Protein AF-A0A0F8VXN1-F1 (afdb_monomer_lite)

Foldseek 3Di:
DDDDDDPPPVCVVVVVVVCVVVVVDDPPDWDACVQQWDDDDPDIGGDPGRDGTDD

Secondary structure (DSSP, 8-state):
-------GGGGHHHHHHHHHHTTSS-TTPPEE-GGGEEEETTEEEE-SS--SEE-

Structure (mmCIF, N/CA/C/O backbone):
data_AF-A0A0F8VXN1-F1
#
_entry.id   AF-A0A0F8VXN1-F1
#
loop_
_atom_site.group_PDB
_atom_site.id
_atom_site.type_symbol
_atom_site.label_atom_id
_atom_site.label_alt_id
_atom_site.label_comp_id
_atom_site.label_asym_id
_atom_site.label_entity_id
_atom_site.label_seq_id
_atom_site.pdbx_PDB_ins_code
_atom_site.Cartn_x
_atom_site.Cartn_y
_atom_site.Cartn_z
_atom_site.occupancy
_atom_site.B_iso_or_equiv
_atom_site.auth_seq_id
_atom_site.auth_comp_id
_atom_site.auth_asym_id
_atom_site.auth_atom_id
_atom_site.pdbx_PDB_model_num
ATOM 1 N N . MET A 1 1 ? 14.493 26.096 -13.029 1.00 56.47 1 MET A N 1
ATOM 2 C CA . MET A 1 1 ? 14.112 24.861 -13.745 1.00 56.47 1 MET A CA 1
ATOM 3 C C . MET A 1 1 ? 13.690 23.873 -12.674 1.00 56.47 1 MET A C 1
ATOM 5 O O . MET A 1 1 ? 14.398 23.802 -11.677 1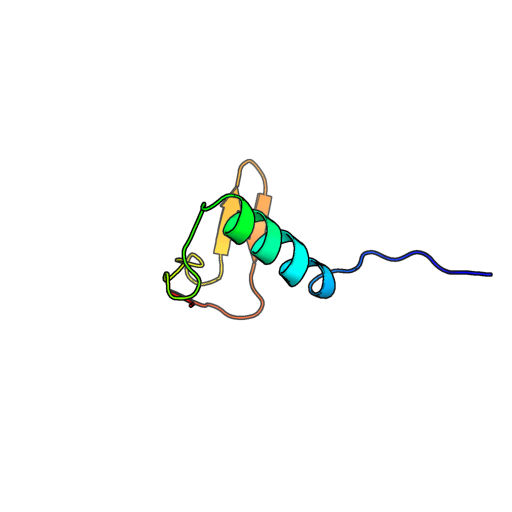.00 56.47 1 MET A O 1
ATOM 9 N N . THR A 1 2 ? 12.534 23.225 -12.807 1.00 77.88 2 THR A N 1
ATOM 10 C CA . THR A 1 2 ? 12.020 22.291 -11.792 1.00 77.88 2 THR A CA 1
ATOM 11 C C . THR A 1 2 ? 11.809 20.944 -12.459 1.00 77.88 2 THR A C 1
ATOM 13 O O . THR A 1 2 ? 11.022 20.859 -13.401 1.00 77.88 2 THR A O 1
ATOM 16 N N . ASP A 1 3 ? 12.529 19.924 -12.000 1.00 89.38 3 ASP A N 1
ATOM 17 C CA . ASP A 1 3 ? 12.409 18.570 -12.531 1.00 89.38 3 ASP A CA 1
ATOM 18 C C . ASP A 1 3 ? 11.182 17.873 -11.944 1.00 89.38 3 ASP A C 1
ATOM 20 O O . ASP A 1 3 ? 10.923 17.927 -10.739 1.00 89.38 3 ASP A O 1
ATOM 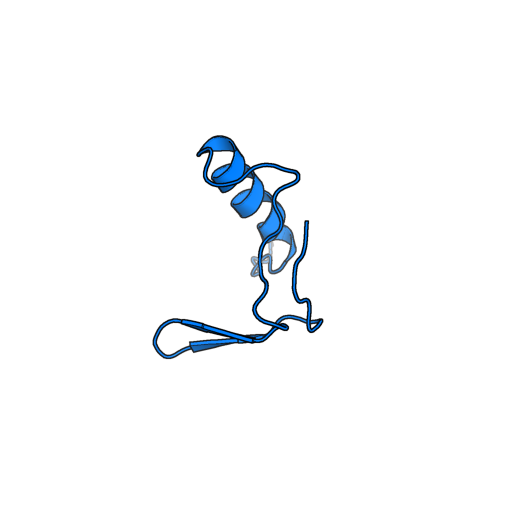24 N N . VAL A 1 4 ? 10.423 17.214 -12.815 1.00 94.31 4 VAL A N 1
ATOM 25 C CA . VAL A 1 4 ? 9.282 16.378 -12.439 1.00 94.31 4 VAL A CA 1
ATOM 26 C C . VAL A 1 4 ? 9.735 14.922 -12.460 1.00 94.31 4 VAL A C 1
ATOM 28 O O . VAL A 1 4 ? 10.379 14.489 -13.413 1.00 94.31 4 VAL A O 1
ATOM 31 N N . PHE A 1 5 ? 9.383 14.163 -11.425 1.00 94.94 5 PHE A N 1
ATOM 32 C CA . PHE A 1 5 ? 9.715 12.745 -11.290 1.00 94.94 5 PHE A CA 1
ATOM 33 C C . PHE A 1 5 ? 8.548 11.958 -10.691 1.00 94.94 5 PHE A C 1
ATOM 35 O O . PHE A 1 5 ? 7.649 12.518 -10.059 1.00 94.94 5 PHE A O 1
ATOM 42 N N . GLU A 1 6 ? 8.562 10.642 -10.891 1.00 96.00 6 GLU A N 1
ATOM 43 C CA . GLU A 1 6 ? 7.582 9.750 -10.280 1.00 96.00 6 GLU A CA 1
ATOM 44 C C . GLU A 1 6 ? 7.840 9.643 -8.764 1.00 96.00 6 GLU A C 1
ATOM 46 O O . GLU A 1 6 ? 8.957 9.328 -8.352 1.00 96.00 6 GLU A O 1
ATOM 51 N N . PRO A 1 7 ? 6.829 9.867 -7.904 1.00 96.06 7 PRO A N 1
ATOM 52 C CA . PRO A 1 7 ? 7.021 9.928 -6.450 1.00 96.06 7 PRO A CA 1
ATOM 53 C C . PRO A 1 7 ? 7.365 8.569 -5.814 1.00 96.06 7 PRO A C 1
ATOM 55 O O . PRO A 1 7 ? 7.840 8.510 -4.674 1.00 96.06 7 PRO A O 1
ATOM 58 N N . GLY A 1 8 ? 7.102 7.463 -6.516 1.00 95.31 8 GLY A N 1
ATOM 59 C CA . GLY A 1 8 ? 7.321 6.111 -6.008 1.00 95.31 8 GLY A CA 1
ATOM 60 C C . GLY A 1 8 ? 6.607 5.866 -4.674 1.00 95.31 8 GLY A C 1
ATOM 61 O O . GLY A 1 8 ? 5.460 6.270 -4.470 1.00 95.31 8 GLY A O 1
ATOM 62 N N . SER A 1 9 ? 7.300 5.223 -3.732 1.00 95.38 9 SER A N 1
ATOM 63 C CA . SER A 1 9 ? 6.743 4.864 -2.420 1.00 95.38 9 SER A CA 1
ATOM 64 C C . SER A 1 9 ? 6.278 6.055 -1.576 1.00 95.38 9 SER A C 1
ATOM 66 O O . SER A 1 9 ? 5.429 5.860 -0.709 1.00 95.38 9 SER A O 1
ATOM 68 N N . THR A 1 10 ? 6.753 7.279 -1.839 1.00 96.75 10 THR A N 1
ATOM 69 C CA . THR A 1 10 ? 6.282 8.476 -1.112 1.00 96.75 10 THR A CA 1
ATOM 70 C C . THR A 1 10 ? 4.788 8.744 -1.334 1.00 96.75 10 THR A C 1
ATOM 72 O O . THR A 1 10 ? 4.138 9.365 -0.496 1.00 96.75 10 THR A O 1
ATOM 75 N N . PHE A 1 11 ? 4.203 8.201 -2.409 1.00 97.50 11 PHE A N 1
ATOM 76 C CA . PHE A 1 11 ? 2.778 8.335 -2.706 1.00 97.50 11 PHE A CA 1
ATOM 77 C C . PHE A 1 11 ? 1.880 7.340 -1.947 1.00 97.50 11 PHE A C 1
ATOM 79 O O . PHE A 1 11 ? 0.672 7.561 -1.844 1.00 97.50 11 PHE A O 1
ATOM 86 N N . LYS A 1 12 ? 2.439 6.257 -1.378 1.00 95.88 12 LYS A N 1
ATOM 87 C CA . LYS A 1 12 ? 1.662 5.188 -0.713 1.00 95.88 12 LYS A CA 1
ATOM 88 C C . LYS A 1 12 ? 0.761 5.723 0.406 1.00 95.88 12 LYS A C 1
ATOM 90 O O . LYS A 1 12 ? -0.386 5.296 0.514 1.00 95.88 12 LYS A O 1
ATOM 95 N N . ALA A 1 13 ? 1.248 6.697 1.180 1.00 96.50 13 ALA A N 1
ATOM 96 C CA . ALA A 1 13 ? 0.495 7.306 2.276 1.00 96.50 13 ALA A CA 1
ATOM 97 C C . ALA A 1 13 ? -0.831 7.928 1.804 1.00 96.50 13 ALA A C 1
ATOM 99 O O . ALA A 1 13 ? -1.856 7.748 2.451 1.00 96.50 13 ALA A O 1
ATOM 100 N N . PHE A 1 14 ? -0.845 8.586 0.642 1.00 97.81 14 PHE A N 1
ATOM 101 C CA . PHE A 1 14 ? -2.051 9.225 0.110 1.00 97.81 14 PHE A CA 1
ATOM 102 C C . PHE A 1 14 ? -3.121 8.203 -0.289 1.00 97.81 14 PHE A C 1
ATOM 104 O O . PHE A 1 14 ? -4.303 8.410 -0.013 1.00 97.81 14 PHE A O 1
ATOM 111 N N . VAL A 1 15 ? -2.714 7.089 -0.907 1.00 96.81 15 VAL A N 1
ATOM 112 C CA . VAL A 1 15 ? -3.628 5.991 -1.264 1.00 96.81 15 VAL A CA 1
ATOM 113 C C . VAL A 1 15 ? -4.212 5.355 -0.002 1.00 96.81 15 VAL A C 1
ATOM 115 O O . VAL A 1 15 ? -5.428 5.185 0.080 1.00 96.81 15 VAL A O 1
ATOM 118 N N . ALA A 1 16 ? -3.371 5.082 1.001 1.00 95.56 16 ALA A N 1
ATOM 119 C CA . ALA A 1 16 ? -3.812 4.549 2.287 1.00 95.56 16 ALA A CA 1
ATOM 120 C C . ALA A 1 16 ? -4.810 5.493 2.979 1.00 95.56 16 ALA A C 1
ATOM 122 O O . ALA A 1 16 ? -5.896 5.059 3.360 1.00 95.56 16 ALA A O 1
ATOM 123 N N . SER A 1 17 ? -4.511 6.797 3.053 1.00 96.94 17 SER A N 1
ATOM 124 C CA . SER A 1 17 ? -5.439 7.791 3.607 1.00 96.94 17 SER A CA 1
ATOM 125 C C . SER A 1 17 ? -6.774 7.799 2.870 1.00 96.94 17 SER A C 1
ATOM 127 O O . SER A 1 17 ? -7.819 7.836 3.508 1.00 96.94 17 SER A O 1
ATOM 129 N N . LYS A 1 18 ? -6.780 7.724 1.533 1.00 98.06 18 LYS A N 1
ATOM 130 C CA . LYS A 1 18 ? -8.037 7.700 0.772 1.00 98.06 18 LYS A CA 1
ATOM 131 C C . LYS A 1 18 ? -8.862 6.447 1.021 1.00 98.06 18 LYS A C 1
ATOM 133 O O . LYS A 1 18 ? -10.082 6.553 1.108 1.00 98.06 18 LYS A O 1
ATOM 138 N N . ALA A 1 19 ? -8.223 5.294 1.1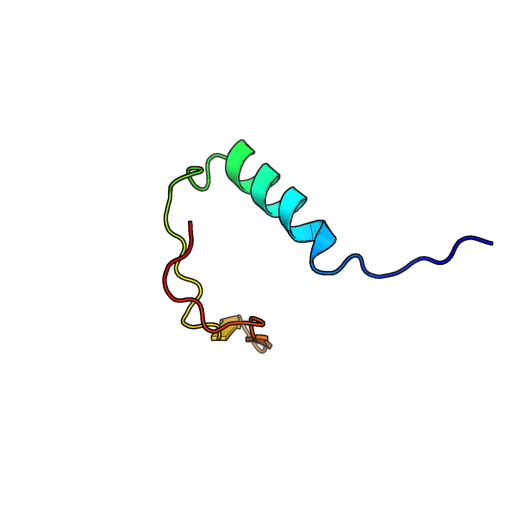64 1.00 96.81 19 ALA A N 1
ATOM 139 C CA . ALA A 1 19 ? -8.927 4.062 1.484 1.00 96.81 19 ALA A CA 1
ATOM 140 C C . ALA A 1 19 ? -9.463 4.049 2.936 1.00 96.81 19 ALA A C 1
ATOM 142 O O . ALA A 1 19 ? -10.575 3.564 3.144 1.00 96.81 19 ALA A O 1
ATOM 143 N N . LEU A 1 20 ? -8.770 4.674 3.901 1.00 96.62 20 LEU A N 1
ATOM 144 C CA . LEU A 1 20 ? -9.300 4.906 5.257 1.00 96.62 20 LEU A CA 1
ATOM 145 C C . LEU A 1 20 ? -10.513 5.849 5.246 1.00 96.62 20 LEU A C 1
ATOM 147 O O . LEU A 1 20 ? -11.553 5.523 5.815 1.00 96.62 20 LEU A O 1
ATOM 151 N N . GLU A 1 21 ? -10.413 6.987 4.554 1.00 97.81 21 GLU A N 1
ATOM 152 C CA . GLU A 1 21 ? -11.512 7.958 4.412 1.00 97.81 21 GLU A CA 1
ATOM 153 C C . GLU A 1 21 ? -12.750 7.325 3.757 1.00 97.81 21 GLU A C 1
ATOM 155 O O . GLU A 1 21 ? -13.885 7.570 4.167 1.00 97.81 21 GLU A O 1
ATOM 160 N N . ALA A 1 22 ? -12.530 6.461 2.762 1.00 98.06 22 ALA A N 1
ATOM 161 C CA . ALA A 1 22 ? -13.575 5.693 2.092 1.00 98.06 22 ALA A CA 1
ATOM 162 C C . ALA A 1 22 ? -14.081 4.489 2.912 1.00 98.06 22 ALA A C 1
ATOM 164 O O . ALA A 1 22 ? -14.970 3.777 2.445 1.00 98.06 22 ALA A O 1
ATOM 165 N N . LYS A 1 23 ? -13.547 4.268 4.124 1.00 96.94 23 LYS A N 1
ATOM 166 C CA . LYS A 1 23 ? -13.883 3.152 5.026 1.00 96.94 23 LYS A CA 1
ATOM 167 C C . LYS A 1 23 ? -13.717 1.777 4.370 1.00 96.94 23 LYS A C 1
ATOM 169 O O . LYS A 1 23 ? -14.503 0.869 4.628 1.00 96.94 23 LYS A O 1
ATOM 174 N N . LEU A 1 24 ? -12.709 1.639 3.509 1.00 97.19 24 LEU A N 1
ATOM 175 C CA . LEU A 1 24 ? -12.399 0.379 2.829 1.00 97.19 24 LEU A CA 1
ATOM 176 C C . LEU A 1 24 ? -11.599 -0.588 3.710 1.00 97.19 24 LEU A C 1
ATOM 178 O O . LEU A 1 24 ? -11.620 -1.780 3.432 1.00 97.19 24 LEU A O 1
ATOM 182 N N . PHE A 1 25 ? -10.908 -0.082 4.736 1.00 94.94 25 PHE A N 1
ATOM 183 C CA . PHE A 1 25 ? -10.195 -0.877 5.740 1.00 94.94 25 PHE A CA 1
ATOM 184 C C . PHE A 1 25 ? -10.061 -0.098 7.059 1.00 94.94 25 PHE A C 1
ATOM 186 O O . PHE A 1 25 ? -10.207 1.132 7.072 1.00 94.94 25 PHE A O 1
ATOM 193 N N . ALA A 1 26 ? -9.789 -0.794 8.166 1.00 94.38 26 ALA A N 1
ATOM 194 C CA . ALA A 1 26 ? -9.442 -0.174 9.449 1.00 94.38 26 ALA A CA 1
ATOM 195 C C . ALA A 1 26 ? -7.919 -0.049 9.642 1.00 94.38 26 ALA A C 1
ATOM 197 O O . ALA A 1 26 ? -7.149 -0.847 9.129 1.00 94.38 26 ALA A O 1
ATOM 198 N N . VAL A 1 27 ? -7.472 0.918 10.453 1.00 93.19 27 VAL A N 1
ATOM 199 C CA . VAL A 1 27 ? -6.033 1.177 10.706 1.00 93.19 27 VAL A CA 1
ATOM 200 C C . VAL A 1 27 ? -5.288 -0.041 11.272 1.00 93.19 27 VAL A C 1
ATOM 202 O O . VAL A 1 27 ? -4.090 -0.169 11.080 1.00 93.19 27 VAL A O 1
ATOM 205 N N . TYR A 1 28 ? -5.988 -0.923 11.981 1.00 93.19 28 TYR A N 1
ATOM 206 C CA . TYR A 1 28 ? -5.448 -2.138 12.600 1.00 93.19 28 TYR A CA 1
ATOM 207 C C . TYR A 1 28 ? -5.869 -3.413 11.851 1.00 93.19 28 TYR A C 1
ATOM 209 O O . TYR A 1 28 ? -5.753 -4.516 12.383 1.00 93.19 28 TYR A O 1
ATOM 217 N N . GLU A 1 29 ? -6.417 -3.269 10.645 1.00 95.69 29 GLU A N 1
ATOM 218 C CA . GLU A 1 29 ? -6.770 -4.396 9.793 1.00 95.69 29 GLU A CA 1
ATOM 219 C C . GLU A 1 29 ? -5.517 -4.959 9.120 1.00 95.69 29 GLU A C 1
ATOM 221 O O . GLU A 1 29 ? -4.727 -4.222 8.537 1.00 95.69 29 GLU A O 1
ATOM 226 N N . GLU A 1 30 ? -5.341 -6.277 9.189 1.00 95.38 30 GLU A N 1
ATOM 227 C CA . GLU A 1 30 ? -4.258 -6.948 8.477 1.00 95.38 30 GLU A CA 1
ATOM 228 C C . GLU A 1 30 ? -4.589 -7.069 6.984 1.00 95.38 30 GLU A C 1
ATOM 230 O O . GLU A 1 30 ? -5.590 -7.681 6.602 1.00 95.38 30 GLU A O 1
ATOM 235 N N . ILE A 1 31 ? -3.692 -6.584 6.130 1.00 95.06 31 ILE A N 1
ATOM 236 C CA . ILE A 1 31 ? -3.747 -6.772 4.681 1.00 95.06 31 ILE A CA 1
ATOM 237 C C . ILE A 1 31 ? -2.806 -7.915 4.298 1.00 95.06 31 ILE A C 1
ATOM 239 O O . ILE A 1 31 ? -1.641 -7.948 4.695 1.00 95.06 31 ILE A O 1
ATOM 243 N N . PHE A 1 32 ? -3.297 -8.868 3.506 1.00 96.69 32 PHE A N 1
ATOM 244 C CA . PHE A 1 32 ? -2.457 -9.931 2.957 1.00 96.69 32 PHE A CA 1
ATOM 245 C C . PHE A 1 32 ? -1.693 -9.432 1.720 1.00 96.69 32 PHE A C 1
ATOM 247 O O . PHE A 1 32 ? -2.264 -9.299 0.641 1.00 96.69 32 PHE A O 1
ATOM 254 N N . CYS A 1 33 ? -0.386 -9.204 1.855 1.00 96.50 33 CYS A N 1
ATOM 255 C CA . CYS A 1 33 ? 0.533 -8.744 0.803 1.00 96.50 33 CYS A CA 1
ATOM 256 C C . CYS A 1 33 ? 0.996 -9.867 -0.149 1.00 96.50 33 CYS A C 1
ATOM 258 O O . CYS A 1 33 ? 1.970 -9.713 -0.882 1.00 96.50 33 CYS A O 1
ATOM 260 N N . HIS A 1 34 ? 0.312 -11.017 -0.154 1.00 97.50 34 HIS A N 1
ATOM 261 C CA . HIS A 1 34 ? 0.568 -12.122 -1.084 1.00 97.50 34 HIS A CA 1
ATOM 262 C C . HIS A 1 34 ? 2.020 -12.642 -1.088 1.00 97.50 34 HIS A C 1
ATOM 264 O O . HIS A 1 34 ? 2.529 -13.070 -2.123 1.00 97.50 34 HIS A O 1
ATOM 270 N N . ASN A 1 35 ? 2.689 -12.628 0.071 1.00 97.19 35 ASN A N 1
ATOM 271 C CA . ASN A 1 35 ? 4.095 -13.031 0.219 1.00 97.19 35 ASN A CA 1
ATOM 272 C C . ASN A 1 35 ? 5.035 -12.248 -0.721 1.00 97.19 35 ASN A C 1
ATOM 274 O O . ASN A 1 35 ? 6.002 -12.797 -1.251 1.00 97.19 35 ASN A O 1
ATOM 278 N N . GLY A 1 36 ? 4.714 -10.972 -0.959 1.00 97.00 36 GLY A N 1
ATOM 279 C CA . GLY A 1 36 ? 5.472 -10.042 -1.795 1.00 97.00 36 GLY A CA 1
ATOM 280 C C . GLY A 1 36 ? 5.302 -10.215 -3.305 1.00 97.00 36 GLY A C 1
ATOM 281 O O . GLY A 1 36 ? 6.026 -9.568 -4.063 1.00 97.00 36 GLY A O 1
ATOM 282 N N . VAL A 1 37 ? 4.377 -11.065 -3.771 1.00 97.56 37 VAL A N 1
ATOM 283 C CA . VAL A 1 37 ? 4.103 -11.246 -5.205 1.00 97.56 37 VAL A CA 1
ATOM 284 C C . VAL A 1 37 ? 2.605 -11.214 -5.475 1.00 97.56 37 VAL A C 1
ATOM 286 O O . VAL A 1 37 ? 1.873 -12.144 -5.142 1.00 97.56 37 VAL A O 1
ATOM 289 N N . TYR A 1 38 ? 2.150 -10.170 -6.166 1.00 97.38 38 TYR A N 1
ATOM 290 C CA . TYR A 1 38 ? 0.743 -10.009 -6.521 1.00 97.38 38 TYR A CA 1
ATOM 291 C C . TYR A 1 38 ? 0.551 -9.890 -8.032 1.00 97.38 38 TYR A C 1
ATOM 293 O O . TYR A 1 38 ? 1.163 -9.050 -8.691 1.00 97.38 38 TYR A O 1
ATOM 301 N N . ARG A 1 39 ? -0.313 -10.730 -8.609 1.00 97.00 39 ARG A N 1
ATOM 302 C CA . ARG A 1 39 ? -0.599 -10.727 -10.048 1.00 97.00 39 ARG A CA 1
ATOM 303 C C . ARG A 1 39 ? -1.945 -10.070 -10.321 1.00 97.00 39 ARG A C 1
ATOM 305 O O . ARG A 1 39 ? -2.972 -10.542 -9.845 1.00 97.00 39 ARG A O 1
ATOM 312 N N . ILE A 1 40 ? -1.932 -9.019 -11.136 1.00 96.38 40 ILE A N 1
ATOM 313 C CA . ILE A 1 40 ? -3.131 -8.284 -11.543 1.00 96.38 40 ILE A CA 1
ATOM 314 C C . ILE A 1 40 ? -3.123 -8.058 -13.057 1.00 96.38 40 ILE A C 1
ATOM 316 O O . ILE A 1 40 ? -2.227 -7.428 -13.625 1.00 96.38 40 ILE A O 1
ATOM 320 N N . GLY A 1 41 ? -4.127 -8.621 -13.733 1.00 95.06 41 GLY A N 1
ATOM 321 C CA . GLY A 1 41 ? -4.178 -8.655 -15.194 1.00 95.06 41 GLY A CA 1
ATOM 322 C C . GLY A 1 41 ? -2.908 -9.273 -15.794 1.00 95.06 41 GLY A C 1
ATOM 323 O O . GLY A 1 41 ? -2.485 -10.362 -15.408 1.00 95.06 41 GLY A O 1
ATOM 324 N N . GLY A 1 42 ? -2.281 -8.563 -16.736 1.00 97.12 42 GLY A N 1
ATOM 325 C CA . GLY A 1 42 ? -1.022 -8.977 -17.366 1.00 97.12 42 GLY A CA 1
ATOM 326 C C . GLY A 1 42 ? 0.250 -8.651 -16.571 1.00 97.12 42 GLY A C 1
ATOM 327 O O . GLY A 1 42 ? 1.341 -8.949 -17.053 1.00 97.12 42 GLY A O 1
ATOM 328 N N . ARG A 1 43 ? 0.146 -8.028 -15.387 1.00 97.19 43 ARG A N 1
ATOM 329 C CA . ARG A 1 43 ? 1.292 -7.524 -14.610 1.00 97.19 43 ARG A CA 1
ATOM 330 C C . ARG A 1 43 ? 1.503 -8.340 -13.335 1.00 97.19 43 ARG A C 1
ATOM 332 O O . ARG A 1 43 ? 0.544 -8.770 -12.698 1.00 97.19 43 ARG A O 1
ATOM 339 N N . THR A 1 44 ? 2.766 -8.501 -12.949 1.00 97.50 44 THR A N 1
ATOM 340 C CA . THR A 1 44 ? 3.171 -9.033 -11.642 1.00 97.50 44 THR A CA 1
ATOM 341 C C . THR A 1 44 ? 3.846 -7.909 -10.861 1.00 97.50 44 THR A C 1
ATOM 343 O O . THR A 1 44 ? 4.774 -7.280 -11.368 1.00 97.50 44 THR A O 1
ATOM 346 N N . LEU A 1 45 ? 3.338 -7.619 -9.666 1.00 95.94 45 LEU A N 1
ATOM 347 C CA . LEU A 1 45 ? 3.899 -6.662 -8.720 1.00 95.94 45 LEU A CA 1
ATOM 348 C C . LEU A 1 45 ? 4.769 -7.422 -7.721 1.00 95.94 45 LEU A C 1
ATOM 350 O O . LEU A 1 45 ? 4.382 -8.495 -7.258 1.00 95.94 45 LEU A 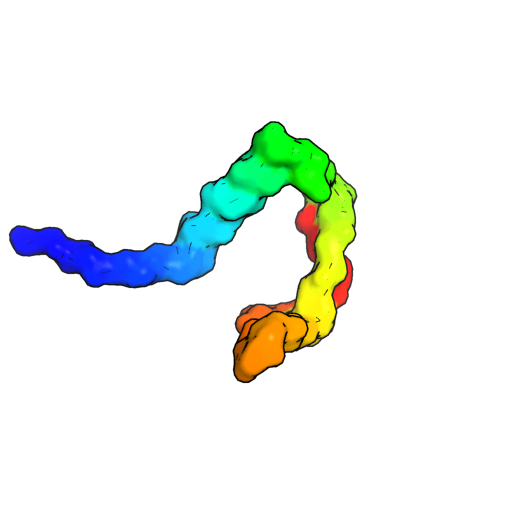O 1
ATOM 354 N N . HIS A 1 46 ? 5.920 -6.837 -7.403 1.00 97.19 46 HIS A N 1
ATOM 355 C CA . HIS A 1 46 ? 6.881 -7.363 -6.446 1.00 97.19 46 HIS A CA 1
ATOM 356 C C . HIS A 1 46 ? 7.092 -6.330 -5.342 1.00 97.19 46 HIS A C 1
ATOM 358 O O . HIS A 1 46 ? 7.426 -5.180 -5.640 1.00 97.19 46 HIS A O 1
ATOM 364 N N . ASP A 1 47 ? 6.905 -6.739 -4.092 1.00 95.19 47 ASP A N 1
ATOM 365 C CA . ASP A 1 47 ? 7.319 -5.932 -2.947 1.00 95.19 47 ASP A CA 1
ATOM 366 C C . ASP A 1 47 ? 8.826 -6.079 -2.707 1.00 95.19 47 ASP A C 1
ATOM 368 O O . ASP A 1 47 ? 9.459 -7.034 -3.158 1.00 95.19 47 ASP A O 1
ATOM 372 N N . HIS A 1 48 ? 9.414 -5.106 -2.004 1.00 93.56 48 HIS A N 1
ATOM 373 C CA . HIS A 1 48 ? 10.822 -5.176 -1.602 1.00 93.56 48 HIS A CA 1
ATOM 374 C C . HIS A 1 48 ? 11.078 -6.355 -0.652 1.00 93.56 48 HIS A C 1
ATOM 376 O O . HIS A 1 48 ? 12.104 -7.020 -0.759 1.00 93.56 48 HIS A O 1
ATOM 382 N N . ASP A 1 49 ? 10.100 -6.640 0.211 1.00 93.94 49 ASP A N 1
ATOM 383 C CA . ASP A 1 49 ? 10.114 -7.721 1.187 1.00 93.94 49 ASP A CA 1
ATOM 384 C C . ASP A 1 49 ? 8.905 -8.640 0.986 1.00 93.94 49 ASP A C 1
ATOM 386 O O . ASP A 1 49 ? 7.813 -8.201 0.619 1.00 93.94 49 ASP A O 1
ATOM 390 N N . ALA A 1 50 ? 9.082 -9.929 1.276 1.00 94.62 50 ALA A N 1
ATOM 391 C CA . ALA A 1 50 ? 8.052 -10.955 1.118 1.00 94.62 50 ALA A CA 1
ATOM 392 C C . ALA A 1 50 ? 7.047 -10.968 2.286 1.00 94.62 50 ALA A C 1
ATOM 394 O O . ALA A 1 50 ? 6.875 -11.983 2.964 1.00 94.62 50 ALA A O 1
ATOM 395 N N . TYR A 1 51 ? 6.393 -9.834 2.547 1.00 95.56 51 TYR A N 1
ATOM 396 C CA . TYR A 1 51 ? 5.417 -9.732 3.630 1.00 95.56 51 TYR A CA 1
ATOM 397 C C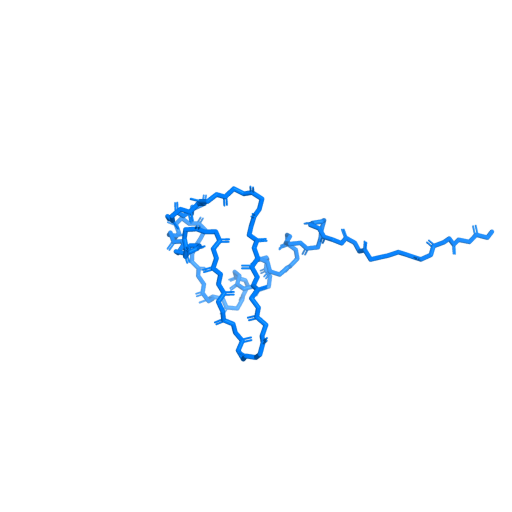 . TYR A 1 51 ? 4.194 -10.627 3.379 1.00 95.56 51 TYR A C 1
ATOM 399 O O . TYR A 1 51 ? 3.649 -10.694 2.277 1.00 95.56 51 TYR A O 1
ATOM 407 N N . GLY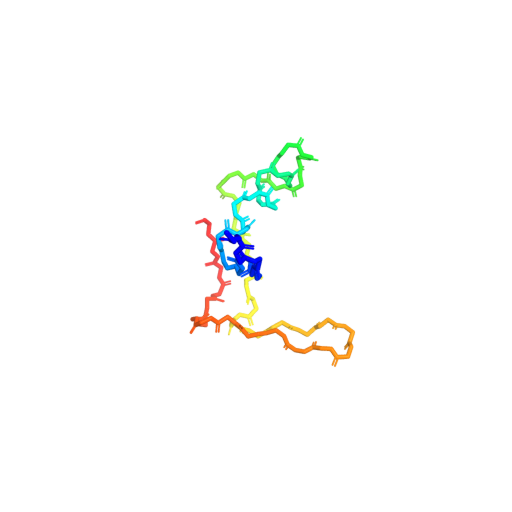 A 1 52 ? 3.764 -11.325 4.433 1.00 95.06 52 GLY A N 1
ATOM 408 C CA . GLY A 1 52 ? 2.528 -12.102 4.462 1.00 95.06 52 GLY A CA 1
ATOM 409 C C . GLY A 1 52 ? 1.354 -11.205 4.829 1.00 95.06 52 GLY A C 1
ATOM 410 O O . GLY A 1 52 ? 0.780 -10.546 3.971 1.00 95.06 52 GLY A O 1
ATOM 411 N N . LYS A 1 53 ? 0.995 -11.175 6.111 1.00 95.56 53 LYS A N 1
ATOM 412 C CA . LYS A 1 53 ? 0.035 -10.209 6.647 1.00 95.56 53 LYS A CA 1
ATOM 413 C C . LYS A 1 53 ? 0.765 -8.988 7.196 1.00 95.56 53 LYS A C 1
ATOM 415 O O . LYS A 1 53 ? 1.774 -9.155 7.880 1.00 95.56 53 LYS A O 1
ATOM 420 N N . LEU A 1 54 ? 0.259 -7.797 6.899 1.00 93.56 54 LEU A N 1
ATOM 421 C CA . LEU A 1 54 ? 0.827 -6.528 7.343 1.00 93.56 54 LEU A CA 1
ATOM 422 C C . LEU A 1 54 ? -0.286 -5.609 7.860 1.00 93.56 54 LEU A C 1
ATOM 424 O O . LEU A 1 54 ? -1.336 -5.520 7.227 1.00 93.56 54 LEU A O 1
ATOM 428 N N . SER A 1 55 ? -0.046 -4.947 8.993 1.00 87.94 55 SER A N 1
ATOM 429 C CA . SER A 1 55 ? -0.921 -3.938 9.613 1.00 87.94 55 SER A CA 1
ATOM 430 C C . SER A 1 55 ? -0.206 -2.597 9.695 1.00 87.94 55 SER A C 1
ATOM 432 O O . SER A 1 55 ? 0.953 -2.627 10.176 1.00 87.94 55 SER A O 1
#

Sequence (55 aa):
MTDVFEPGSTFKAFVASKALEAKLFAVYEEIFCHNGVYRIGGRTLHDHDAYGKLS

pLDDT: mean 94.75, std 6.03, range [56.47, 98.06]

InterPro domains:
  IPR001460 Penicillin-binding protein, transpeptidase [PF00905] (1-47)
  IPR012338 Beta-lactamase/transpeptidase-like [G3DSA:3.40.710.10] (2-55)
  IPR012338 Beta-lactamase/transpeptidase-like [SSF56601] (2-49)

Radius of gyration: 14.01 Å; chains: 1; bounding box: 28×38×30 Å

Organism: NCBI:txid412755